Protein AF-A0A3A9BVS4-F1 (afdb_monomer_lite)

Radius of gyration: 15.38 Å; chains: 1; bounding box: 33×28×45 Å

pLDDT: mean 76.3, std 17.01, range [39.5, 94.69]

Sequence (77 aa):
FGKLYAIMSDEEKKSLITYLIKEIQIYPNGESEMPLKSIEFNFPIYIDGKEVRKVLWERGNTVEVIIMMQYCGKEKN

Secondary structure (DSSP, 8-state):
-HHHHTTS-HHHHHHHHHHHEEEEEEPPTTS-SS-EEEEEEEEEEEETTEEEEEEEGGGT-----S-GGGTTT----

Foldseek 3Di:
DVVVVVPDDPVRVVVVCVQFWPDWQFDDPPPDPGRGQKTFTPDWDADPNDTDRMDGPVVVDDPPDPPVVVPPPPDPD

Structure (mmCIF, N/CA/C/O backbone):
data_AF-A0A3A9BVS4-F1
#
_entry.id   AF-A0A3A9BVS4-F1
#
loop_
_atom_site.group_PDB
_atom_site.id
_atom_site.type_symbol
_atom_site.label_atom_id
_atom_site.label_alt_id
_atom_site.label_comp_id
_atom_site.label_asym_id
_atom_site.label_entity_id
_atom_site.label_seq_id
_atom_site.pdbx_PDB_ins_code
_atom_site.Cartn_x
_atom_site.Cartn_y
_atom_site.Cartn_z
_atom_site.occupancy
_atom_site.B_iso_or_equiv
_atom_site.auth_seq_id
_atom_site.auth_comp_id
_atom_site.auth_asym_id
_atom_site.auth_atom_id
_atom_site.pdbx_PDB_model_num
ATOM 1 N N . PHE A 1 1 ? 1.080 -9.648 -17.232 1.00 53.75 1 PHE A N 1
ATOM 2 C CA . PHE A 1 1 ? 1.735 -8.819 -16.199 1.00 53.75 1 PHE A CA 1
ATOM 3 C C . PHE A 1 1 ? 3.116 -9.325 -15.789 1.00 53.75 1 PHE A C 1
ATOM 5 O O . PHE A 1 1 ? 4.049 -8.552 -15.928 1.00 53.75 1 PHE A O 1
ATOM 12 N N . GLY A 1 2 ? 3.305 -10.595 -15.394 1.00 58.78 2 GLY A N 1
ATOM 13 C CA . GLY A 1 2 ? 4.631 -11.093 -14.965 1.00 58.78 2 GLY A CA 1
ATOM 14 C C . GLY A 1 2 ? 5.774 -10.875 -15.972 1.00 58.78 2 GLY A C 1
ATOM 15 O O . GLY A 1 2 ? 6.854 -10.453 -15.585 1.00 58.78 2 GLY A O 1
ATOM 16 N N . LYS A 1 3 ? 5.514 -11.048 -17.277 1.00 71.00 3 LYS A N 1
ATOM 17 C CA . LYS A 1 3 ? 6.501 -10.785 -18.343 1.00 71.00 3 LYS A CA 1
ATOM 18 C C . LYS A 1 3 ? 6.856 -9.302 -18.515 1.00 71.00 3 LYS A C 1
ATOM 20 O O . LYS A 1 3 ? 7.974 -9.010 -18.899 1.00 71.00 3 LYS A O 1
ATOM 25 N N . LEU A 1 4 ? 5.916 -8.392 -18.235 1.00 67.81 4 LEU A N 1
ATOM 26 C CA . LEU A 1 4 ? 6.136 -6.944 -18.323 1.00 67.81 4 LEU A CA 1
ATOM 27 C C . LEU A 1 4 ? 6.938 -6.461 -17.108 1.00 67.81 4 LEU A C 1
ATOM 29 O O . LEU A 1 4 ? 7.944 -5.787 -17.260 1.00 67.81 4 LEU A O 1
ATOM 33 N N . TYR A 1 5 ? 6.561 -6.906 -15.907 1.00 70.81 5 TYR A N 1
ATOM 34 C CA . TYR A 1 5 ? 7.303 -6.604 -14.680 1.00 70.81 5 TYR A CA 1
ATOM 35 C C . TYR A 1 5 ? 8.737 -7.161 -14.710 1.00 70.81 5 TYR A C 1
ATOM 37 O O . TYR A 1 5 ? 9.647 -6.546 -14.167 1.00 70.81 5 TYR A O 1
ATOM 45 N N . ALA A 1 6 ? 8.950 -8.308 -15.368 1.00 78.31 6 ALA A N 1
ATOM 46 C CA . ALA A 1 6 ? 10.268 -8.930 -15.502 1.00 78.31 6 ALA A CA 1
ATOM 47 C C . ALA A 1 6 ? 11.243 -8.156 -16.406 1.00 78.31 6 ALA A C 1
ATOM 49 O O . ALA A 1 6 ? 12.448 -8.330 -16.255 1.00 78.31 6 ALA A O 1
ATOM 50 N N . ILE A 1 7 ? 10.743 -7.327 -17.329 1.00 87.56 7 ILE A N 1
ATOM 51 C CA . ILE A 1 7 ? 11.580 -6.541 -18.252 1.00 87.56 7 ILE A CA 1
ATOM 52 C C . ILE A 1 7 ? 11.726 -5.071 -17.838 1.00 87.56 7 ILE A C 1
ATOM 54 O O . ILE A 1 7 ? 12.536 -4.365 -18.427 1.00 87.56 7 ILE A O 1
ATOM 58 N N . MET A 1 8 ? 10.955 -4.613 -16.846 1.00 87.25 8 MET A N 1
ATOM 59 C CA . MET A 1 8 ? 11.032 -3.249 -16.320 1.00 87.25 8 MET A CA 1
ATOM 60 C C . MET A 1 8 ? 12.253 -3.067 -15.416 1.00 87.25 8 MET A C 1
ATOM 62 O O . MET A 1 8 ? 12.590 -3.956 -14.619 1.00 87.25 8 MET A O 1
ATOM 66 N N . SER A 1 9 ? 12.861 -1.886 -15.483 1.00 91.44 9 SER A N 1
ATOM 67 C CA . SER A 1 9 ? 13.881 -1.467 -14.522 1.00 91.44 9 SER A CA 1
ATOM 68 C C . SER A 1 9 ? 13.279 -1.276 -13.125 1.00 91.44 9 SER A C 1
ATOM 70 O O . SER A 1 9 ? 12.060 -1.183 -12.946 1.00 91.44 9 SER A O 1
ATOM 72 N N . ASP A 1 10 ? 14.130 -1.211 -12.105 1.00 91.69 10 ASP A N 1
ATOM 73 C CA . ASP A 1 10 ? 13.659 -0.988 -10.739 1.00 91.69 10 ASP A CA 1
ATOM 74 C C . ASP A 1 10 ? 13.103 0.432 -10.542 1.00 91.69 10 ASP A C 1
ATOM 76 O O . ASP A 1 10 ? 12.106 0.595 -9.832 1.00 91.69 10 ASP A O 1
ATOM 80 N N . GLU A 1 11 ? 13.643 1.443 -11.238 1.00 93.38 11 GLU A N 1
ATOM 81 C CA . GLU A 1 11 ? 13.029 2.777 -11.304 1.00 93.38 11 GLU A CA 1
ATOM 82 C C . GLU A 1 11 ? 11.615 2.733 -11.893 1.00 93.38 11 GLU A C 1
ATOM 84 O O . GLU A 1 11 ? 10.696 3.337 -11.335 1.00 93.38 11 GLU A O 1
ATOM 89 N N . GLU A 1 12 ? 11.416 2.014 -12.999 1.00 90.56 12 GLU A N 1
ATOM 90 C CA . GLU A 1 12 ? 10.109 1.913 -13.654 1.00 90.56 12 GLU A CA 1
ATOM 91 C C . GLU A 1 12 ? 9.096 1.192 -12.763 1.00 90.56 12 GLU A C 1
ATOM 93 O O . GLU A 1 12 ? 7.950 1.632 -12.641 1.00 90.56 12 GLU A O 1
ATOM 98 N N . LYS A 1 13 ? 9.512 0.117 -12.082 1.00 87.62 13 LYS A N 1
ATOM 99 C CA . LYS A 1 13 ? 8.666 -0.578 -11.099 1.00 87.62 13 LYS A CA 1
ATOM 100 C C . LYS A 1 13 ? 8.281 0.353 -9.958 1.00 87.62 13 LYS A C 1
ATOM 102 O O . LYS A 1 13 ? 7.110 0.408 -9.588 1.00 87.62 13 LYS A O 1
ATOM 107 N N . LYS A 1 14 ? 9.243 1.103 -9.415 1.00 88.75 14 LYS A N 1
ATOM 108 C CA . LYS A 1 14 ? 8.999 2.050 -8.323 1.00 88.75 14 LYS A CA 1
ATOM 109 C C . LYS A 1 14 ? 8.028 3.147 -8.754 1.00 88.75 14 LYS A C 1
ATOM 111 O O . LYS A 1 14 ? 7.069 3.414 -8.036 1.00 88.75 14 LYS A O 1
ATOM 116 N N . SER A 1 15 ? 8.232 3.717 -9.941 1.00 91.12 15 SER A N 1
ATOM 117 C CA . SER A 1 15 ? 7.344 4.728 -10.520 1.00 91.12 15 SER A CA 1
ATOM 118 C C . SER A 1 15 ? 5.921 4.196 -10.701 1.00 91.12 15 SER A C 1
ATOM 120 O O . SER A 1 15 ? 4.964 4.836 -10.264 1.00 91.12 15 SER A O 1
ATOM 122 N N . LEU A 1 16 ? 5.776 2.987 -11.253 1.00 88.94 16 LEU A N 1
ATOM 123 C CA . LEU A 1 16 ? 4.478 2.339 -11.422 1.00 88.94 16 LEU A CA 1
ATOM 124 C C . LEU A 1 16 ? 3.780 2.108 -10.076 1.00 88.94 16 LEU A C 1
ATOM 126 O O . LEU A 1 16 ? 2.601 2.422 -9.937 1.00 88.94 16 LEU A O 1
ATOM 130 N N . ILE A 1 17 ? 4.491 1.594 -9.071 1.00 88.19 17 ILE A N 1
ATOM 131 C CA . ILE A 1 17 ? 3.924 1.359 -7.737 1.00 88.19 17 ILE A CA 1
ATOM 132 C C . ILE A 1 17 ? 3.436 2.675 -7.118 1.00 88.19 17 ILE A C 1
ATOM 134 O O . ILE A 1 17 ? 2.305 2.728 -6.640 1.00 88.19 17 ILE A O 1
ATOM 138 N N . THR A 1 18 ? 4.237 3.744 -7.170 1.00 88.62 18 THR A N 1
ATOM 139 C CA . THR A 1 18 ? 3.850 5.070 -6.654 1.00 88.62 18 THR A CA 1
ATOM 140 C C . THR A 1 18 ? 2.668 5.671 -7.414 1.00 88.62 18 THR A C 1
ATOM 142 O O . THR A 1 18 ? 1.831 6.342 -6.819 1.00 88.62 18 THR A O 1
ATOM 145 N N . TYR A 1 19 ? 2.566 5.420 -8.719 1.00 90.06 19 TYR A N 1
ATOM 146 C CA . TYR A 1 19 ? 1.417 5.858 -9.505 1.00 90.06 19 TYR A CA 1
ATOM 147 C C . TYR A 1 19 ? 0.134 5.124 -9.100 1.00 90.06 19 TYR A C 1
ATOM 149 O O . TYR A 1 19 ? -0.928 5.737 -8.985 1.00 90.06 19 TYR A O 1
ATOM 157 N N . LEU A 1 20 ? 0.215 3.813 -8.869 1.00 89.75 20 LEU A N 1
ATOM 158 C CA . LEU A 1 20 ? -0.963 3.001 -8.579 1.00 89.75 20 LEU A CA 1
ATOM 159 C C . LEU A 1 20 ? -1.458 3.176 -7.139 1.00 89.75 20 LEU A C 1
ATOM 161 O O . LEU A 1 20 ? -2.667 3.224 -6.896 1.00 89.75 20 LEU A O 1
ATOM 165 N N . ILE A 1 21 ? -0.528 3.255 -6.191 1.00 91.56 21 ILE A N 1
ATOM 166 C CA . ILE A 1 21 ? -0.816 3.207 -4.763 1.00 91.56 21 ILE A CA 1
ATOM 167 C C . ILE A 1 21 ? -0.804 4.614 -4.178 1.00 91.56 21 ILE A C 1
ATOM 169 O O . ILE A 1 21 ? 0.176 5.347 -4.284 1.00 91.56 21 ILE A O 1
ATOM 173 N N . LYS A 1 22 ? -1.899 4.959 -3.508 1.00 93.25 22 LYS A N 1
ATOM 174 C CA . LYS A 1 22 ? -2.032 6.189 -2.738 1.00 93.25 22 LYS A CA 1
ATOM 175 C C . LYS A 1 22 ? -1.392 6.056 -1.359 1.00 93.25 22 LYS A C 1
ATOM 177 O O . LYS A 1 22 ? -0.640 6.929 -0.945 1.00 93.25 22 LYS A O 1
ATOM 182 N N . GLU A 1 23 ? -1.693 4.969 -0.651 1.00 94.69 23 GLU A N 1
ATOM 183 C CA . GLU A 1 23 ? -1.204 4.738 0.710 1.00 94.69 23 GLU A CA 1
ATOM 184 C C . GLU A 1 23 ? -1.050 3.241 0.995 1.00 94.69 23 GLU A C 1
ATOM 186 O O . GLU A 1 23 ? -1.871 2.425 0.571 1.00 94.69 23 GLU A O 1
ATOM 191 N N . ILE A 1 24 ? -0.007 2.888 1.750 1.00 90.81 24 ILE A N 1
ATOM 192 C CA . ILE A 1 24 ? 0.191 1.554 2.319 1.00 90.81 24 ILE A CA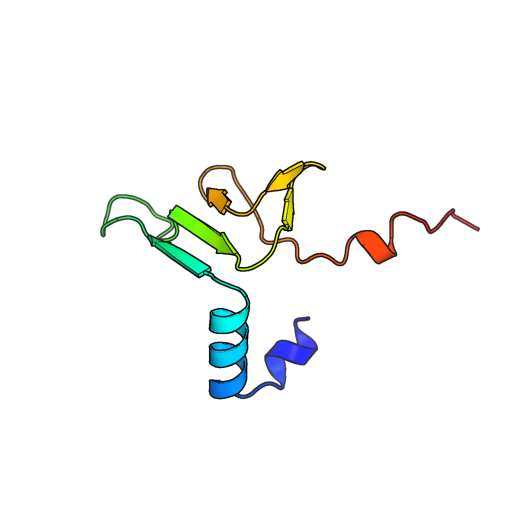 1
ATOM 193 C C . ILE A 1 24 ? 0.206 1.688 3.835 1.00 90.81 24 ILE A C 1
ATOM 195 O O . ILE A 1 24 ? 0.961 2.488 4.383 1.00 90.81 24 ILE A O 1
ATOM 199 N N . GLN A 1 25 ? -0.584 0.860 4.509 1.00 91.56 25 GLN A N 1
ATOM 200 C CA . GLN A 1 25 ? -0.531 0.711 5.959 1.00 91.56 25 GLN A CA 1
ATOM 201 C C . GLN A 1 25 ? 0.028 -0.667 6.283 1.00 91.56 25 GLN A C 1
ATOM 203 O O . GLN A 1 25 ? -0.421 -1.666 5.716 1.00 91.56 25 GLN A O 1
ATOM 208 N N . ILE A 1 26 ? 0.977 -0.712 7.211 1.00 90.19 26 ILE A N 1
ATOM 209 C CA . ILE A 1 26 ? 1.579 -1.943 7.719 1.00 90.19 26 ILE A CA 1
ATOM 210 C C . ILE A 1 26 ? 1.237 -2.129 9.194 1.00 90.19 26 ILE A C 1
ATOM 212 O O . ILE A 1 26 ? 0.945 -1.158 9.897 1.00 90.19 26 ILE A O 1
ATOM 216 N N . TYR A 1 27 ? 1.252 -3.373 9.657 1.00 87.38 27 TYR A N 1
ATOM 217 C CA . TYR A 1 27 ? 1.224 -3.648 11.086 1.00 87.38 27 TYR A CA 1
ATOM 218 C C . TYR A 1 27 ? 2.552 -3.232 11.726 1.00 87.38 27 TYR A C 1
ATOM 220 O O . TYR A 1 27 ? 3.610 -3.411 11.114 1.00 87.38 27 TYR A O 1
ATOM 228 N N . PRO A 1 28 ? 2.522 -2.700 12.957 1.00 85.62 28 PRO A N 1
ATOM 229 C CA . PRO A 1 28 ? 3.697 -2.626 13.809 1.00 85.62 28 PRO A CA 1
ATOM 230 C C . PRO A 1 28 ? 4.383 -3.992 13.940 1.00 85.62 28 PRO A C 1
ATOM 232 O O . PRO A 1 28 ? 3.745 -5.046 13.877 1.00 85.62 28 PRO A O 1
ATOM 235 N N . ASN A 1 29 ? 5.702 -3.971 14.128 1.00 83.00 29 ASN A N 1
ATOM 236 C CA . ASN A 1 29 ? 6.502 -5.190 14.218 1.00 83.00 29 ASN A CA 1
ATOM 237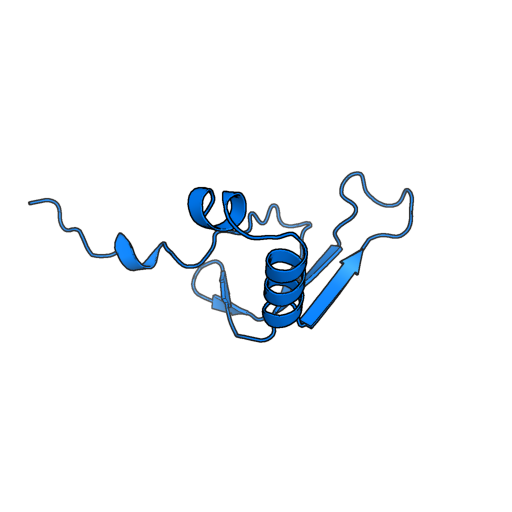 C C . ASN A 1 29 ? 5.964 -6.134 15.304 1.00 83.00 29 ASN A C 1
ATOM 239 O O . ASN A 1 29 ? 5.862 -5.750 16.467 1.00 83.00 29 ASN A O 1
ATOM 243 N N . GLY A 1 30 ? 5.684 -7.380 14.918 1.00 76.38 30 GLY A N 1
ATOM 244 C CA . GLY A 1 30 ? 5.234 -8.435 15.828 1.00 76.38 30 GLY A CA 1
ATOM 245 C C . GLY A 1 30 ? 3.718 -8.540 16.017 1.00 76.38 30 GLY A C 1
ATOM 246 O O . GLY A 1 30 ? 3.282 -9.479 16.674 1.00 76.38 30 GLY A O 1
ATOM 247 N N . GLU A 1 31 ? 2.911 -7.647 15.433 1.00 81.69 31 GLU A N 1
ATOM 248 C CA . GLU A 1 31 ? 1.441 -7.734 15.529 1.00 81.69 31 GLU A CA 1
ATOM 249 C C . GLU A 1 31 ? 0.806 -8.690 14.502 1.00 81.69 31 GLU A C 1
ATOM 251 O O . GLU A 1 31 ? -0.334 -9.109 14.683 1.00 81.69 31 GLU A O 1
ATOM 256 N N . SER A 1 32 ? 1.515 -9.049 13.427 1.00 79.75 32 SER A N 1
ATOM 257 C CA . SER A 1 32 ? 1.008 -9.939 12.375 1.00 79.75 32 SER A CA 1
ATOM 258 C C . SER A 1 32 ? 2.150 -10.667 11.663 1.00 79.75 32 SER A C 1
ATOM 260 O O . SER A 1 32 ? 3.220 -10.094 11.449 1.00 79.75 32 SER A O 1
ATOM 262 N N . GLU A 1 33 ? 1.909 -11.913 11.243 1.00 79.62 33 GLU A N 1
ATOM 263 C CA . GLU A 1 33 ? 2.813 -12.655 10.347 1.00 79.62 33 GLU A CA 1
ATOM 264 C C . GLU A 1 33 ? 2.886 -12.015 8.952 1.00 79.62 33 GLU A C 1
ATOM 266 O O . GLU A 1 33 ? 3.911 -12.095 8.273 1.00 79.62 33 GLU A O 1
ATOM 271 N N . MET A 1 34 ? 1.811 -11.341 8.528 1.00 79.06 34 MET A N 1
ATOM 272 C CA . MET A 1 34 ? 1.790 -10.543 7.307 1.00 79.06 34 MET A CA 1
ATOM 273 C C . MET A 1 34 ? 1.964 -9.060 7.646 1.00 79.06 34 MET A C 1
ATOM 275 O O . MET A 1 34 ? 1.107 -8.488 8.321 1.00 79.06 34 MET A O 1
ATOM 279 N N . PRO A 1 35 ? 3.016 -8.390 7.142 1.00 81.38 35 PRO A N 1
ATOM 280 C CA . PRO A 1 35 ? 3.296 -7.003 7.501 1.00 81.38 35 PRO A CA 1
ATOM 281 C C . PRO A 1 35 ? 2.266 -6.027 6.924 1.00 81.38 35 PRO A C 1
ATOM 283 O O . PRO A 1 35 ? 2.150 -4.911 7.409 1.00 81.38 35 PRO A O 1
ATOM 286 N N . LEU A 1 36 ? 1.508 -6.416 5.897 1.00 86.38 36 LEU A N 1
ATOM 287 C CA . LEU A 1 36 ? 0.577 -5.535 5.204 1.00 86.38 36 LEU A CA 1
ATOM 288 C C . LEU A 1 36 ? -0.793 -5.504 5.893 1.00 86.38 36 LEU A C 1
ATOM 290 O O . LEU A 1 36 ? -1.431 -6.538 6.061 1.00 86.38 36 LEU A O 1
ATOM 294 N N . LYS A 1 37 ? -1.268 -4.302 6.229 1.00 87.94 37 LYS A N 1
ATOM 295 C CA . LYS A 1 37 ? -2.587 -4.055 6.828 1.00 87.94 37 LYS A CA 1
ATOM 296 C C . LYS A 1 37 ? -3.604 -3.609 5.790 1.00 87.94 37 LYS A C 1
ATOM 298 O O . LYS A 1 37 ? -4.710 -4.147 5.716 1.00 87.94 37 LYS A O 1
ATOM 303 N N . SER A 1 38 ? -3.245 -2.622 4.972 1.00 89.69 38 SER A N 1
ATOM 304 C CA . SER A 1 38 ? -4.113 -2.166 3.887 1.00 89.69 38 SER A CA 1
ATOM 305 C C . SER A 1 38 ? -3.361 -1.450 2.775 1.00 89.69 38 SER A C 1
ATOM 307 O O . SER A 1 38 ? -2.269 -0.927 2.994 1.00 89.69 38 SER A O 1
ATOM 309 N N . ILE A 1 39 ? -3.981 -1.411 1.596 1.00 90.81 39 ILE A N 1
ATOM 310 C CA . ILE A 1 39 ? -3.535 -0.625 0.442 1.00 90.81 39 ILE A CA 1
ATOM 311 C C . ILE A 1 39 ? -4.707 0.237 -0.021 1.00 90.81 39 ILE A C 1
ATOM 313 O O . ILE A 1 39 ? -5.816 -0.273 -0.198 1.00 90.81 39 ILE A O 1
ATOM 317 N N . GLU A 1 40 ? -4.462 1.527 -0.225 1.00 93.19 40 GLU A N 1
ATOM 318 C CA . GLU A 1 40 ? -5.372 2.444 -0.909 1.00 93.19 40 GLU A CA 1
ATOM 319 C C . GLU A 1 40 ? -4.820 2.787 -2.294 1.00 93.19 40 GLU A C 1
ATOM 321 O O . GLU A 1 40 ? -3.637 3.094 -2.442 1.00 93.19 40 GLU A O 1
ATOM 326 N N . PHE A 1 41 ? -5.674 2.744 -3.312 1.00 92.44 41 PHE A N 1
ATOM 327 C CA . PHE A 1 41 ? -5.314 3.017 -4.701 1.00 92.44 41 PHE A CA 1
ATOM 328 C C . PHE A 1 41 ? -5.677 4.448 -5.108 1.00 92.44 41 PHE A C 1
ATOM 330 O O . PHE A 1 41 ? -6.649 5.033 -4.622 1.00 92.44 41 PHE A O 1
ATOM 337 N N . ASN A 1 42 ? -4.925 5.005 -6.060 1.00 90.44 42 ASN A N 1
ATOM 338 C CA . ASN A 1 42 ? -5.222 6.320 -6.645 1.00 90.44 42 ASN A CA 1
ATOM 339 C C . ASN A 1 42 ? -6.470 6.313 -7.555 1.00 90.44 42 ASN A C 1
ATOM 341 O O . ASN A 1 42 ? -6.949 7.368 -7.968 1.00 90.44 42 ASN A O 1
ATOM 345 N N . PHE A 1 43 ? -7.028 5.137 -7.838 1.00 91.06 43 PHE A N 1
ATOM 346 C CA . PHE A 1 43 ? -8.192 4.916 -8.694 1.00 91.06 43 PHE A CA 1
ATOM 347 C C . PHE A 1 43 ? -9.144 3.891 -8.048 1.00 91.06 43 PHE A C 1
ATOM 349 O O . PHE A 1 43 ? -8.718 3.117 -7.187 1.00 91.06 43 PHE A O 1
ATOM 356 N N . PRO A 1 44 ? -10.438 3.887 -8.411 1.00 88.56 44 PRO A N 1
ATOM 357 C CA . PRO A 1 44 ? -11.363 2.854 -7.958 1.00 88.56 44 PRO A CA 1
ATOM 358 C C . PRO A 1 44 ? -10.991 1.475 -8.514 1.00 88.56 44 PRO A C 1
ATOM 360 O O . PRO A 1 44 ? -10.636 1.335 -9.684 1.00 88.56 44 PRO A O 1
ATOM 363 N N . ILE A 1 45 ? -11.117 0.452 -7.680 1.00 86.25 45 ILE A N 1
ATOM 364 C CA . ILE A 1 45 ? -10.989 -0.961 -8.040 1.00 86.25 45 ILE A CA 1
ATOM 365 C C . ILE A 1 45 ? -12.295 -1.687 -7.718 1.00 86.25 45 ILE A C 1
ATOM 367 O O . ILE A 1 45 ? -13.096 -1.208 -6.921 1.00 86.25 45 ILE A O 1
ATOM 371 N N . TYR A 1 46 ? -12.506 -2.858 -8.311 1.00 83.44 46 TYR A N 1
ATOM 372 C CA . TYR A 1 46 ? -13.687 -3.672 -8.041 1.00 83.44 46 TYR A CA 1
ATOM 373 C C . TYR A 1 46 ? -13.290 -4.941 -7.291 1.00 83.44 46 TYR A C 1
ATOM 375 O O . TYR A 1 46 ? -12.478 -5.716 -7.789 1.00 83.44 46 TYR A O 1
ATOM 383 N N . ILE A 1 47 ? -13.871 -5.150 -6.110 1.00 79.94 47 ILE A N 1
ATOM 384 C CA . ILE A 1 47 ? -13.744 -6.384 -5.322 1.00 79.94 47 ILE A CA 1
ATOM 385 C C . ILE A 1 47 ? -15.150 -6.912 -5.065 1.00 79.94 47 ILE A C 1
ATOM 387 O O . ILE A 1 47 ? -16.023 -6.154 -4.639 1.00 79.94 47 ILE A O 1
ATOM 391 N N . ASP A 1 48 ? -15.383 -8.190 -5.368 1.00 80.38 48 ASP A N 1
ATOM 392 C CA . ASP A 1 48 ? -16.689 -8.853 -5.233 1.00 80.38 48 ASP A CA 1
ATOM 393 C C . ASP A 1 48 ? -17.845 -8.050 -5.863 1.00 80.38 48 ASP A C 1
ATOM 395 O O . ASP A 1 48 ? -18.930 -7.906 -5.296 1.00 80.38 48 ASP A O 1
ATOM 399 N N . GLY A 1 49 ? -17.586 -7.456 -7.035 1.00 83.06 49 GLY A N 1
ATOM 400 C CA . GLY A 1 49 ? -18.555 -6.640 -7.774 1.00 83.06 49 GLY A CA 1
ATOM 401 C C . GLY A 1 49 ? -18.828 -5.251 -7.181 1.00 83.06 49 GLY A C 1
ATOM 402 O O . GLY A 1 49 ? -19.713 -4.552 -7.671 1.00 83.06 49 GLY A O 1
ATOM 403 N N . LYS A 1 50 ? -18.086 -4.824 -6.154 1.00 83.62 50 LYS A N 1
ATOM 404 C CA . LYS A 1 50 ? -18.229 -3.506 -5.520 1.00 83.62 50 LYS A CA 1
ATOM 405 C C . LYS A 1 50 ? -17.043 -2.615 -5.825 1.00 83.62 50 LYS A C 1
ATOM 407 O O . LYS A 1 50 ? -15.897 -3.035 -5.685 1.00 83.62 50 LYS A O 1
ATOM 412 N N . GLU A 1 51 ? -17.333 -1.366 -6.166 1.00 89.62 51 GLU A N 1
ATOM 413 C CA . GLU A 1 51 ? -16.307 -0.341 -6.288 1.00 89.62 51 GLU A CA 1
ATOM 414 C C . GLU A 1 51 ? -15.763 0.024 -4.901 1.00 89.62 51 GLU A C 1
ATOM 416 O O . GLU A 1 51 ? -16.498 0.454 -4.011 1.00 89.62 51 GLU A O 1
ATOM 421 N N . VAL A 1 52 ? -14.461 -0.152 -4.716 1.00 89.31 52 VAL A N 1
ATOM 422 C CA . VAL A 1 52 ? -13.725 0.210 -3.507 1.00 89.31 52 VAL A CA 1
ATOM 423 C C . VAL A 1 52 ? -12.418 0.890 -3.896 1.00 89.31 52 VAL A C 1
ATOM 425 O O . VAL A 1 52 ? -11.927 0.758 -5.009 1.00 89.31 52 VAL A O 1
ATOM 428 N N . ARG A 1 53 ? -11.825 1.640 -2.971 1.00 90.88 53 ARG A N 1
ATOM 429 C CA . ARG A 1 53 ? -10.486 2.231 -3.160 1.00 90.88 53 ARG A CA 1
ATOM 430 C C . ARG A 1 53 ? -9.451 1.679 -2.194 1.00 90.88 53 ARG A C 1
ATOM 432 O O . ARG A 1 53 ? -8.260 1.819 -2.442 1.00 90.88 53 ARG A O 1
ATOM 439 N N . LYS A 1 54 ? -9.905 1.048 -1.109 1.00 90.06 54 LYS A N 1
ATOM 440 C CA . LYS A 1 54 ? -9.070 0.52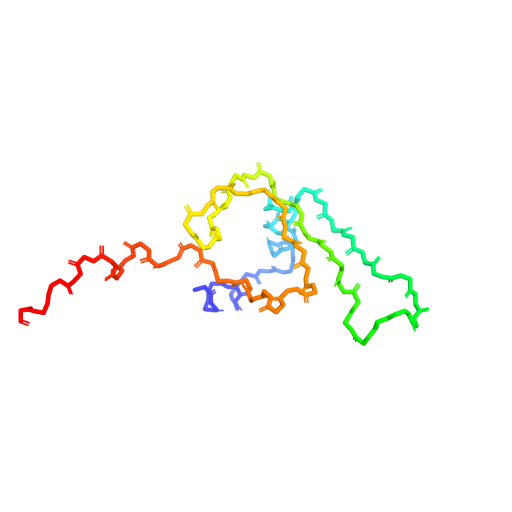1 -0.034 1.00 90.06 54 LYS A CA 1
ATOM 441 C C . LYS A 1 54 ? -9.339 -0.963 0.167 1.00 90.06 54 LYS A C 1
ATOM 443 O O . LYS A 1 54 ? -10.492 -1.371 0.300 1.00 90.06 54 LYS A O 1
ATOM 448 N N . VAL A 1 55 ? -8.266 -1.741 0.235 1.00 88.00 55 VAL A N 1
ATOM 449 C CA . VAL A 1 55 ? -8.292 -3.185 0.494 1.00 88.00 55 VAL A CA 1
ATOM 450 C C . VAL A 1 55 ? -7.705 -3.443 1.870 1.00 88.00 55 VAL A C 1
ATOM 452 O O . VAL A 1 55 ? -6.585 -3.020 2.148 1.00 88.00 55 VAL A O 1
ATOM 455 N N . LEU A 1 56 ? -8.456 -4.133 2.729 1.00 85.19 56 LEU A N 1
ATOM 456 C CA . LEU A 1 56 ? -7.961 -4.636 4.013 1.00 85.19 56 LEU A CA 1
ATOM 457 C C . LEU A 1 56 ? -7.364 -6.021 3.800 1.00 85.19 56 LEU A C 1
ATOM 459 O O . LEU A 1 56 ? -8.046 -6.908 3.295 1.00 85.19 56 LEU A O 1
ATOM 463 N N . TRP A 1 57 ? -6.109 -6.221 4.175 1.00 78.88 57 TRP A N 1
ATOM 464 C CA . TRP A 1 57 ? -5.393 -7.451 3.839 1.00 78.88 57 TRP A CA 1
ATOM 465 C C . TRP A 1 57 ? -5.913 -8.682 4.605 1.00 78.88 57 TRP A C 1
ATOM 467 O O . TRP A 1 57 ? -5.976 -9.775 4.050 1.00 78.88 57 TRP A O 1
ATOM 477 N N . GLU A 1 58 ? -6.407 -8.490 5.834 1.00 67.44 58 GLU A N 1
ATOM 478 C CA . GLU A 1 58 ? -6.899 -9.545 6.744 1.00 67.44 58 GLU A CA 1
ATOM 479 C C . GLU A 1 58 ? -8.062 -10.398 6.210 1.00 67.44 58 GLU A C 1
ATOM 481 O O . GLU A 1 58 ? -8.384 -11.430 6.791 1.00 67.44 58 GLU A O 1
ATOM 486 N N . ARG A 1 59 ? -8.717 -10.004 5.113 1.00 61.69 59 ARG A N 1
ATOM 487 C CA . ARG A 1 59 ? -9.857 -10.750 4.549 1.00 61.69 59 ARG A CA 1
ATOM 488 C C . ARG A 1 59 ? 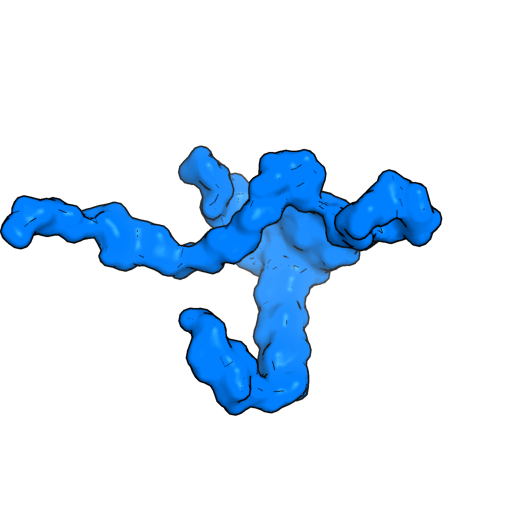-9.465 -11.827 3.530 1.00 61.69 59 ARG A C 1
ATOM 490 O O . ARG A 1 59 ? -10.328 -12.288 2.794 1.00 61.69 59 ARG A O 1
ATOM 497 N N . GLY A 1 60 ? -8.191 -12.222 3.470 1.00 57.62 60 GLY A N 1
ATOM 498 C CA . GLY A 1 60 ? -7.714 -13.202 2.484 1.00 57.62 60 GLY A CA 1
ATOM 499 C C . GLY A 1 60 ? -7.687 -12.647 1.058 1.00 57.62 60 GLY A C 1
ATOM 500 O O . GLY A 1 60 ? -7.841 -13.393 0.097 1.00 57.62 60 GLY A O 1
ATOM 501 N N . ASN A 1 61 ? -7.518 -11.329 0.920 1.00 58.97 61 ASN A N 1
ATOM 502 C CA . ASN A 1 61 ? -7.519 -10.668 -0.377 1.00 58.97 61 ASN A CA 1
ATOM 503 C C . ASN A 1 61 ? -6.224 -10.977 -1.136 1.00 58.97 61 ASN A C 1
ATOM 505 O O . ASN A 1 61 ? -5.131 -10.634 -0.686 1.00 58.97 61 ASN A O 1
ATOM 509 N N . THR A 1 62 ? -6.345 -11.566 -2.321 1.00 58.44 62 THR A N 1
ATOM 510 C CA . THR A 1 62 ? -5.281 -11.583 -3.325 1.00 58.44 62 THR A CA 1
ATOM 511 C C . THR A 1 62 ? -5.460 -10.375 -4.245 1.00 58.44 62 THR A C 1
ATOM 513 O O . THR A 1 62 ? -6.578 -9.977 -4.571 1.00 58.44 62 THR A O 1
ATOM 516 N N . VAL A 1 63 ? -4.362 -9.735 -4.659 1.00 51.06 63 VAL A N 1
ATOM 517 C CA . VAL A 1 63 ? -4.424 -8.656 -5.658 1.00 51.06 63 VAL A CA 1
ATOM 518 C C . VAL A 1 63 ? -4.669 -9.290 -7.026 1.00 51.06 63 VAL A C 1
ATOM 520 O O . VAL A 1 63 ? -3.737 -9.555 -7.785 1.00 51.06 63 VAL A O 1
ATOM 523 N N . GLU A 1 64 ? -5.928 -9.568 -7.345 1.00 49.81 64 GLU A N 1
ATOM 524 C CA . GLU A 1 64 ? -6.326 -9.933 -8.699 1.00 49.81 64 GLU A CA 1
ATOM 525 C C . GLU A 1 64 ? -6.411 -8.652 -9.533 1.00 49.81 64 GLU A C 1
ATOM 527 O O . GLU A 1 64 ? -7.370 -7.885 -9.481 1.00 49.81 64 GLU A O 1
ATOM 532 N N . VAL A 1 65 ? -5.338 -8.367 -10.273 1.00 48.53 65 VAL A N 1
ATOM 533 C CA . VAL A 1 65 ? -5.299 -7.251 -11.225 1.00 48.53 65 VAL A CA 1
ATOM 534 C C . VAL A 1 65 ? -6.444 -7.411 -12.229 1.00 48.53 65 VAL A C 1
ATOM 536 O O . VAL A 1 65 ? -6.665 -8.507 -12.743 1.00 48.53 65 VAL A O 1
ATOM 539 N N . ILE A 1 66 ? -7.126 -6.298 -12.524 1.00 47.03 66 ILE A N 1
ATOM 540 C CA . ILE A 1 66 ? -8.237 -6.105 -13.475 1.00 47.03 66 ILE A CA 1
ATOM 541 C C . ILE A 1 66 ? -7.898 -6.663 -14.879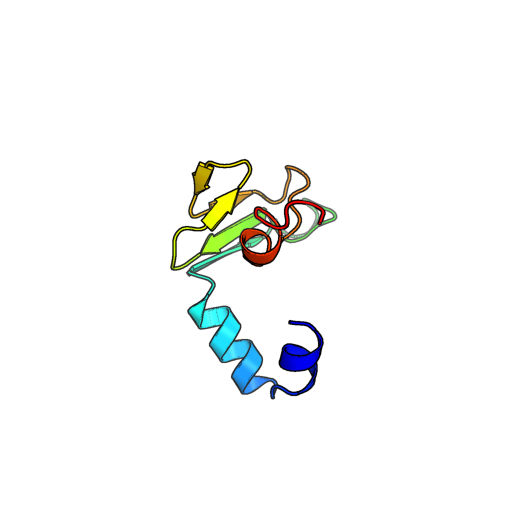 1.00 47.03 66 ILE A C 1
ATOM 543 O O . ILE A 1 66 ? -7.600 -5.928 -15.815 1.00 47.03 66 ILE A O 1
ATOM 547 N N . ILE A 1 67 ? -7.919 -7.986 -15.042 1.00 47.72 67 ILE A N 1
ATOM 548 C CA . ILE A 1 67 ? -7.868 -8.699 -16.335 1.00 47.72 67 ILE A CA 1
ATOM 549 C C . ILE A 1 67 ? -9.048 -9.686 -16.443 1.00 47.72 67 ILE A C 1
ATOM 551 O O . ILE A 1 67 ? -9.259 -10.313 -17.478 1.00 47.72 67 ILE A O 1
ATOM 555 N N . MET A 1 68 ? -9.909 -9.774 -15.423 1.00 41.66 68 MET A N 1
ATOM 556 C CA . MET A 1 68 ? -11.142 -10.573 -15.487 1.00 41.66 68 MET A CA 1
ATOM 557 C C . MET A 1 68 ? -12.168 -10.056 -16.516 1.00 41.66 68 MET A C 1
ATOM 559 O O . MET A 1 68 ? -13.035 -10.817 -16.940 1.00 41.66 68 MET A O 1
ATOM 563 N N . MET A 1 69 ? -12.035 -8.823 -17.025 1.00 45.78 69 MET A N 1
ATOM 564 C CA . MET A 1 69 ? -12.881 -8.339 -18.129 1.00 45.78 69 MET A CA 1
ATOM 565 C C . MET A 1 69 ? -12.542 -8.940 -19.508 1.00 45.78 69 MET A C 1
ATOM 567 O O . MET A 1 69 ? -13.279 -8.696 -20.455 1.00 45.78 69 MET A O 1
ATOM 571 N N . GLN A 1 70 ? -11.484 -9.750 -19.658 1.00 48.69 70 GLN A N 1
ATOM 572 C CA . GLN A 1 70 ? -11.236 -10.469 -20.924 1.00 48.69 70 GLN A CA 1
ATOM 573 C C . GLN A 1 70 ? -11.921 -11.844 -21.009 1.00 48.69 70 GLN A C 1
ATOM 575 O O . GLN A 1 70 ? -11.942 -12.439 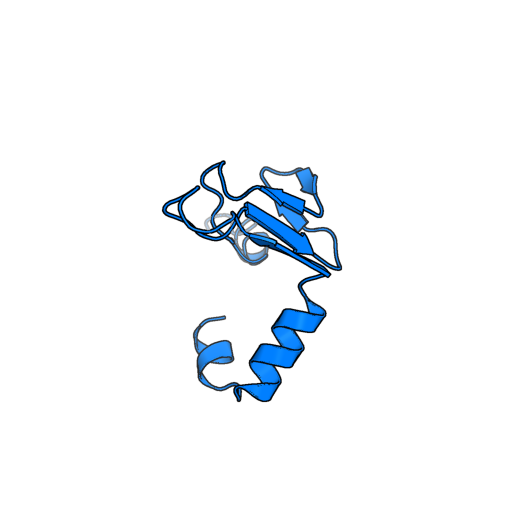-22.086 1.00 48.69 70 GLN A O 1
ATOM 580 N N . TYR A 1 71 ? -12.478 -12.357 -19.906 1.00 49.81 71 TYR A N 1
ATOM 581 C CA . TYR A 1 71 ? -13.090 -13.694 -19.875 1.00 49.81 71 TYR A CA 1
ATOM 582 C C . TYR A 1 71 ? -14.584 -13.709 -19.543 1.00 49.81 71 TYR A C 1
ATOM 584 O O . TYR A 1 71 ? -15.248 -14.695 -19.863 1.00 49.81 71 TYR A O 1
ATOM 592 N N . CYS A 1 72 ? -15.151 -12.625 -19.004 1.00 44.28 72 CYS A N 1
ATOM 593 C CA . CYS A 1 72 ? -16.602 -12.491 -18.847 1.00 44.28 72 CYS A CA 1
ATOM 594 C C . CYS A 1 72 ? -17.250 -12.090 -20.188 1.00 44.28 72 CYS A C 1
ATOM 596 O O . CYS A 1 72 ? -17.622 -10.940 -20.402 1.00 44.28 72 CYS A O 1
ATOM 598 N N . GLY A 1 73 ? -17.277 -13.036 -21.131 1.00 51.78 73 GLY A N 1
ATOM 599 C CA . GLY A 1 73 ? -17.801 -12.833 -22.486 1.00 51.78 73 GLY A CA 1
ATOM 600 C C . GLY A 1 73 ? -17.362 -13.864 -23.529 1.00 51.78 73 GLY A C 1
ATOM 601 O O . GLY A 1 73 ? -17.832 -13.808 -24.661 1.00 51.78 73 GLY A O 1
ATOM 602 N N . LYS A 1 74 ? -16.496 -14.833 -23.192 1.00 47.88 74 LYS A N 1
ATOM 603 C CA . LYS A 1 74 ? -16.320 -16.010 -24.055 1.00 47.88 74 LYS A CA 1
ATOM 604 C C . LYS A 1 74 ? -17.437 -17.002 -23.768 1.00 47.88 74 LYS A C 1
ATOM 606 O O . LYS A 1 74 ? -17.271 -17.934 -22.982 1.00 47.88 74 LYS A O 1
ATOM 611 N N . GLU A 1 75 ? -18.577 -16.779 -24.412 1.00 49.41 75 GLU A N 1
ATOM 612 C CA . GLU A 1 75 ? -19.469 -17.883 -24.741 1.00 49.41 75 GLU A CA 1
ATOM 613 C C . GLU A 1 75 ? -18.629 -18.979 -25.405 1.00 49.41 75 GLU A C 1
ATOM 615 O O . GLU A 1 75 ? -17.788 -18.717 -26.272 1.00 49.41 75 GLU A O 1
ATOM 620 N N . LYS A 1 76 ? -18.795 -20.205 -24.909 1.00 47.53 76 LYS A N 1
ATOM 621 C CA . LYS A 1 76 ? -18.231 -21.396 -25.529 1.00 47.53 76 LYS A CA 1
ATOM 622 C C . LYS A 1 76 ? -18.892 -21.540 -26.902 1.00 47.53 76 LYS A C 1
ATOM 624 O O . LYS A 1 76 ? -20.032 -21.987 -26.961 1.00 47.53 76 LYS A O 1
ATOM 629 N N . ASN A 1 77 ? -18.182 -21.147 -27.954 1.00 39.50 77 ASN A N 1
ATOM 630 C CA . ASN A 1 77 ? -18.386 -21.702 -29.290 1.00 39.50 77 ASN A CA 1
ATOM 631 C C . ASN A 1 77 ? -17.512 -22.945 -29.428 1.00 39.50 77 ASN A C 1
ATOM 633 O O . ASN A 1 77 ? -16.315 -22.846 -29.063 1.00 39.50 77 ASN A O 1
#